Protein AF-A0A851NV24-F1 (afdb_monomer)

Nearest PDB structures (foldseek):
  7r41-assembly1_r  TM=9.537E-01  e=6.938E-09  Bos taurus
  8om1-assembly1_r  TM=9.132E-01  e=2.818E-09  Mus musculus

Secondary structure (DSSP, 8-state):
--STTS-SS--TTSPPSS-PPP-PPPPTT--SSS--GGGS-TTTS--PPP-S--SS-PPPTT--------------PPP--SSPPPPPPPPPSS-S--

pLDDT: mean 85.52, std 17.67, range [41.94, 98.25]

Foldseek 3Di:
DPCVVPDPDDDDPDDDPDDDDDDDDDDPQPDPPPRDCVVPVVVVVDDDDDDPDDPDDDDDVPDDDDPDPDDPDDDDDDDDDPDDDDDDDDADPVDSDD

Sequence (98 aa):
RDLQAKLALRYGEISKRTQPPPRLPVGPSHKFADNYYCTRDGRREAFPPIVVASAQKTLAAGAQGSSSSAAVTTAEKKPVTPGPALRKWEISKDQPYL

Structure (mmCIF, N/CA/C/O backbone):
data_AF-A0A851NV24-F1
#
_entry.id   AF-A0A851NV24-F1
#
loop_
_atom_site.group_PDB
_atom_site.id
_atom_site.type_symbol
_atom_site.label_atom_id
_atom_site.label_alt_id
_atom_site.label_comp_id
_atom_site.label_asym_id
_atom_site.label_entity_id
_atom_site.label_seq_id
_atom_site.pdbx_PDB_ins_code
_atom_site.Cartn_x
_atom_site.Cartn_y
_atom_site.Cartn_z
_atom_site.occupancy
_atom_site.B_iso_or_equiv
_atom_site.auth_seq_id
_atom_site.auth_comp_id
_atom_site.auth_asym_id
_atom_site.auth_atom_id
_atom_site.pdbx_PDB_model_nu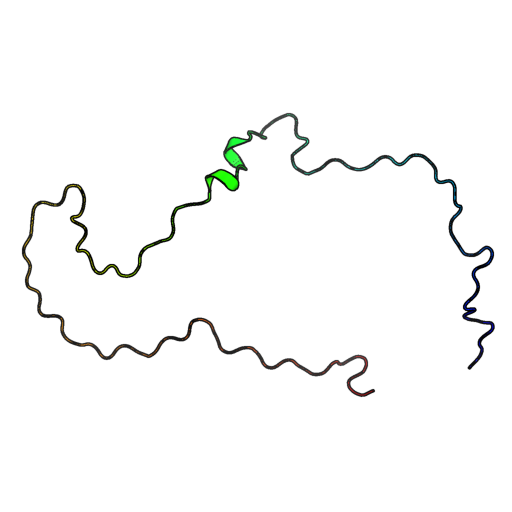m
ATOM 1 N N . ARG A 1 1 ? 39.885 -2.980 -3.797 1.00 78.56 1 ARG A N 1
ATOM 2 C CA . ARG A 1 1 ? 38.605 -3.274 -4.490 1.00 78.56 1 ARG A CA 1
ATOM 3 C C . ARG A 1 1 ? 38.784 -2.903 -5.946 1.00 78.56 1 ARG A C 1
ATOM 5 O O . ARG A 1 1 ? 39.374 -1.861 -6.193 1.00 78.56 1 ARG A O 1
ATOM 12 N N . ASP A 1 2 ? 38.303 -3.730 -6.865 1.00 91.19 2 ASP A N 1
ATOM 13 C CA . ASP A 1 2 ? 38.263 -3.367 -8.278 1.00 91.19 2 ASP A CA 1
ATOM 14 C C . ASP A 1 2 ? 37.157 -2.323 -8.504 1.00 91.19 2 ASP A C 1
ATOM 16 O O . ASP A 1 2 ? 35.971 -2.614 -8.341 1.00 91.19 2 ASP A O 1
ATOM 20 N N . LEU A 1 3 ? 37.560 -1.083 -8.786 1.00 90.19 3 LEU A N 1
ATOM 21 C CA . LEU A 1 3 ? 36.645 0.036 -9.029 1.00 90.19 3 LEU A CA 1
ATOM 22 C C . LEU A 1 3 ? 36.174 0.084 -10.486 1.00 90.19 3 LEU A C 1
ATOM 24 O O . LEU A 1 3 ? 35.141 0.692 -10.761 1.00 90.19 3 LEU A O 1
ATOM 28 N N . GLN A 1 4 ? 36.874 -0.598 -11.396 1.00 91.75 4 GLN A N 1
ATOM 29 C CA . GLN A 1 4 ? 36.508 -0.643 -12.808 1.00 91.75 4 GLN A CA 1
ATOM 30 C C . GLN A 1 4 ? 35.207 -1.426 -13.022 1.00 91.75 4 GLN A C 1
ATOM 32 O O . GLN A 1 4 ? 34.419 -1.092 -13.902 1.00 91.75 4 GLN A O 1
ATOM 37 N N . ALA A 1 5 ? 34.934 -2.412 -12.162 1.00 92.19 5 ALA A N 1
ATOM 38 C CA . ALA A 1 5 ? 33.689 -3.175 -12.172 1.00 92.19 5 ALA A CA 1
ATOM 39 C C . ALA A 1 5 ? 32.444 -2.366 -11.737 1.00 92.19 5 ALA A C 1
ATOM 41 O O . ALA A 1 5 ? 31.323 -2.757 -12.061 1.00 92.19 5 ALA A O 1
ATOM 42 N N . LYS A 1 6 ? 32.603 -1.268 -10.978 1.00 94.81 6 LYS A N 1
ATOM 43 C CA . LYS A 1 6 ? 31.500 -0.426 -10.464 1.00 94.81 6 LYS A CA 1
ATOM 44 C C . LYS A 1 6 ? 31.890 1.055 -10.487 1.00 94.81 6 LYS A C 1
ATOM 46 O O . LYS A 1 6 ? 32.168 1.653 -9.446 1.00 94.81 6 LYS A O 1
ATOM 51 N N . LEU A 1 7 ? 31.909 1.635 -11.684 1.00 95.62 7 LEU A N 1
ATOM 52 C CA . LEU A 1 7 ? 32.253 3.041 -11.891 1.00 95.62 7 LEU A CA 1
ATOM 53 C C . LEU A 1 7 ? 31.153 3.982 -11.377 1.00 95.62 7 LEU A C 1
ATOM 55 O O . LEU A 1 7 ? 29.962 3.699 -11.478 1.00 95.62 7 LEU A O 1
ATOM 59 N N . ALA A 1 8 ? 31.564 5.131 -10.836 1.00 95.31 8 ALA A N 1
ATOM 60 C CA . ALA A 1 8 ? 30.645 6.191 -10.414 1.00 95.31 8 ALA A CA 1
ATOM 61 C C . ALA A 1 8 ? 30.054 6.963 -11.608 1.00 95.31 8 ALA A C 1
ATOM 63 O O . ALA A 1 8 ? 28.951 7.507 -11.527 1.00 95.31 8 ALA A O 1
ATOM 64 N N . LEU A 1 9 ? 30.801 7.028 -12.713 1.00 95.94 9 LEU A N 1
ATOM 65 C CA . LEU A 1 9 ? 30.348 7.625 -13.962 1.00 95.94 9 LEU A CA 1
ATOM 66 C C . LEU A 1 9 ? 29.568 6.595 -14.771 1.00 95.94 9 LEU A C 1
ATOM 68 O O . LEU A 1 9 ? 29.948 5.430 -14.838 1.00 95.94 9 LEU A O 1
ATOM 72 N N . ARG A 1 10 ? 28.482 7.063 -15.386 1.00 95.44 10 ARG A N 1
ATOM 73 C CA . ARG A 1 10 ? 27.586 6.240 -16.197 1.00 95.44 10 ARG A CA 1
ATOM 74 C C . ARG A 1 10 ? 27.953 6.364 -17.668 1.00 95.44 10 ARG A C 1
ATOM 76 O O . ARG A 1 10 ? 28.144 7.490 -18.137 1.00 95.44 10 ARG A O 1
ATOM 83 N N . TYR A 1 11 ? 27.997 5.244 -18.379 1.00 94.19 11 TYR A N 1
ATOM 84 C CA . TYR A 1 11 ? 28.297 5.182 -19.809 1.00 94.19 11 TYR A CA 1
ATOM 85 C C . TYR A 1 11 ? 27.079 4.648 -20.584 1.00 94.19 11 TYR A C 1
ATOM 87 O O . TYR A 1 11 ? 26.002 5.243 -20.528 1.00 94.19 11 TYR A O 1
ATOM 95 N N . GLY A 1 12 ? 27.241 3.569 -21.357 1.00 95.00 12 GLY A N 1
ATOM 96 C CA . GLY A 1 12 ? 26.210 3.010 -22.238 1.00 95.00 12 GLY A CA 1
ATOM 97 C C . GLY A 1 12 ? 25.239 2.039 -21.561 1.00 95.00 12 GLY A C 1
ATOM 98 O O . GLY A 1 12 ? 24.278 1.609 -22.191 1.00 95.00 12 GLY A O 1
ATOM 99 N N . GLU A 1 13 ? 25.472 1.688 -20.298 1.00 96.06 13 GLU A N 1
ATOM 100 C CA . GLU A 1 13 ? 24.663 0.735 -19.532 1.00 96.06 13 GLU A CA 1
ATOM 101 C C . GLU A 1 13 ? 23.309 1.301 -19.074 1.00 96.06 13 GLU A C 1
ATOM 103 O O . GLU A 1 13 ? 22.437 0.557 -18.623 1.00 96.06 13 GLU A O 1
ATOM 108 N N . ILE A 1 14 ? 23.110 2.616 -19.189 1.00 96.94 14 ILE A N 1
ATOM 109 C CA . ILE A 1 14 ? 21.855 3.265 -18.808 1.00 96.94 14 ILE A CA 1
ATOM 110 C C . ILE A 1 14 ? 20.819 3.207 -19.929 1.00 96.94 14 ILE A C 1
ATOM 112 O O . ILE A 1 14 ? 21.122 3.229 -21.120 1.00 96.94 14 ILE A O 1
ATOM 116 N N . SER A 1 15 ? 19.548 3.212 -19.537 1.00 97.19 15 SER A N 1
ATOM 117 C CA . SER A 1 15 ? 18.440 3.332 -20.485 1.00 97.19 15 SER A CA 1
ATOM 118 C C . SER A 1 15 ? 18.497 4.650 -21.274 1.00 97.19 15 SER A C 1
ATOM 120 O O . SER A 1 15 ? 18.940 5.684 -20.768 1.00 97.19 15 SER A O 1
ATOM 122 N N . LYS A 1 16 ? 17.999 4.630 -22.517 1.00 97.38 16 LYS A N 1
ATOM 123 C CA . LYS A 1 16 ? 17.927 5.813 -23.393 1.00 97.38 16 LYS A CA 1
ATOM 124 C C . LYS A 1 16 ? 17.095 6.941 -22.764 1.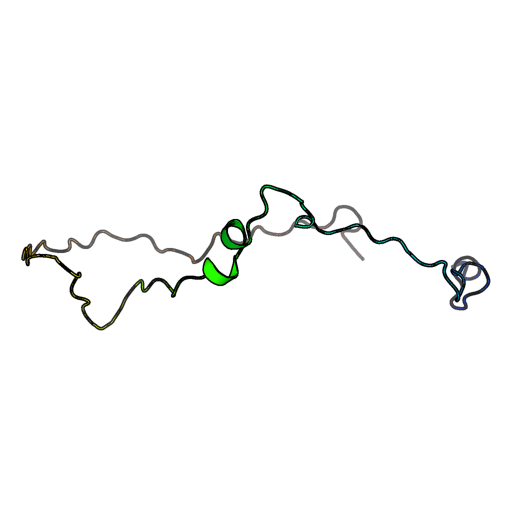00 97.38 16 LYS A C 1
ATOM 126 O O . LYS A 1 16 ? 16.171 6.700 -21.994 1.00 97.38 16 LYS A O 1
ATOM 131 N N . ARG A 1 17 ? 17.374 8.191 -23.147 1.00 97.38 17 ARG A N 1
ATOM 132 C CA . ARG A 1 17 ? 16.589 9.359 -22.696 1.00 97.38 17 ARG A CA 1
ATOM 133 C C . ARG A 1 17 ? 15.191 9.422 -23.308 1.00 97.38 17 ARG A C 1
ATOM 135 O O . ARG A 1 17 ? 14.266 9.869 -22.645 1.00 97.38 17 ARG A O 1
ATOM 142 N N . THR A 1 18 ? 15.049 8.955 -24.546 1.00 97.62 18 THR A N 1
ATOM 143 C CA . THR A 1 18 ? 13.752 8.837 -25.222 1.00 97.62 18 THR A CA 1
ATOM 144 C C . THR A 1 18 ? 13.243 7.414 -25.062 1.00 97.62 18 THR A C 1
ATOM 146 O O . THR A 1 18 ? 13.957 6.467 -25.396 1.00 97.62 18 THR A O 1
ATOM 149 N N . GLN A 1 19 ? 12.025 7.278 -24.546 1.00 97.88 19 GLN A N 1
ATOM 150 C CA . GLN A 1 19 ? 11.350 6.002 -24.330 1.00 97.88 19 GLN A CA 1
ATOM 151 C C . GLN A 1 19 ? 10.123 5.902 -25.245 1.00 97.88 19 GLN A C 1
ATOM 153 O O . GLN A 1 19 ? 9.519 6.931 -25.556 1.00 97.88 19 GLN A O 1
ATOM 158 N N . PRO A 1 20 ? 9.751 4.695 -25.701 1.00 97.94 20 PRO A N 1
ATOM 159 C CA . PRO A 1 20 ? 8.517 4.506 -26.453 1.00 97.94 20 PRO A CA 1
ATOM 160 C C . PRO A 1 20 ? 7.289 4.829 -25.579 1.00 97.94 20 PRO A C 1
ATOM 162 O O . PRO A 1 20 ? 7.360 4.718 -24.351 1.00 97.94 20 PRO A O 1
ATOM 165 N N . PRO A 1 21 ? 6.149 5.207 -26.184 1.00 97.62 21 PRO A N 1
ATOM 166 C CA . PRO A 1 21 ? 4.929 5.479 -25.431 1.00 97.62 21 PRO A CA 1
ATOM 167 C C . PRO A 1 21 ? 4.433 4.209 -24.707 1.00 97.62 21 PRO A C 1
ATOM 169 O O . PRO A 1 21 ? 4.317 3.157 -25.344 1.00 97.62 21 PRO A O 1
ATOM 172 N N . PRO A 1 22 ? 4.121 4.272 -23.397 1.00 97.44 22 PRO A N 1
ATOM 173 C CA . PRO A 1 22 ? 3.655 3.110 -22.647 1.00 97.44 22 PRO A CA 1
ATOM 174 C C . PRO A 1 22 ? 2.158 2.837 -22.859 1.00 97.44 22 PRO A C 1
ATOM 176 O O . PRO A 1 22 ? 1.372 3.740 -23.146 1.00 97.44 22 PRO A O 1
ATOM 179 N N . ARG A 1 23 ? 1.745 1.584 -22.629 1.00 97.62 23 ARG A N 1
ATOM 180 C CA . ARG A 1 23 ? 0.339 1.181 -22.455 1.00 97.62 23 ARG A CA 1
ATOM 181 C C . ARG A 1 23 ? 0.141 0.690 -21.024 1.00 97.62 23 ARG A C 1
ATOM 183 O O . ARG A 1 23 ? 0.500 -0.440 -20.707 1.00 97.62 23 ARG A O 1
ATOM 190 N N . LEU A 1 24 ? -0.365 1.562 -20.155 1.00 97.56 24 LEU A N 1
ATOM 191 C CA . LEU A 1 24 ? -0.546 1.248 -18.737 1.00 97.56 24 LEU A CA 1
ATOM 192 C C . LEU A 1 24 ? -1.782 0.359 -18.518 1.00 97.56 24 LEU A C 1
ATOM 194 O O . LEU A 1 24 ? -2.794 0.556 -19.195 1.00 97.56 24 LEU A O 1
ATOM 198 N N . PRO A 1 25 ? -1.727 -0.603 -17.578 1.00 97.94 25 PRO A N 1
ATOM 199 C CA . PRO A 1 25 ? -2.893 -1.394 -17.212 1.00 97.94 25 PRO A CA 1
ATOM 200 C C . PRO A 1 25 ? -3.937 -0.529 -16.495 1.00 97.94 25 PRO A C 1
ATOM 202 O O . PRO A 1 25 ? -3.615 0.473 -15.854 1.00 97.94 25 PRO A O 1
ATOM 205 N N . VAL A 1 26 ? -5.199 -0.944 -16.577 1.00 98.25 26 VAL A N 1
ATOM 206 C CA . VAL A 1 26 ? -6.304 -0.295 -15.865 1.00 98.25 26 VAL A CA 1
ATOM 207 C C . VAL A 1 26 ? -6.432 -0.810 -14.428 1.00 98.25 26 VAL A C 1
ATOM 209 O O . VAL A 1 26 ? -6.014 -1.920 -14.105 1.00 98.25 26 VAL A O 1
ATOM 212 N N . GLY A 1 27 ? -7.030 0.004 -13.555 1.00 97.75 27 GLY A N 1
ATOM 213 C CA . GLY A 1 27 ? -7.296 -0.363 -12.162 1.00 97.75 27 GLY A CA 1
ATOM 214 C C . GLY A 1 27 ? -8.495 -1.311 -11.981 1.00 97.75 27 GLY A C 1
ATOM 215 O O . GLY A 1 27 ? -9.287 -1.511 -12.902 1.00 97.75 27 GLY A O 1
ATOM 216 N N . PRO A 1 28 ? -8.712 -1.835 -10.761 1.00 96.94 28 PRO A N 1
ATOM 217 C CA . PRO A 1 28 ? -9.698 -2.889 -10.483 1.00 96.94 28 PRO A CA 1
ATOM 218 C C . PRO A 1 28 ? -11.162 -2.468 -10.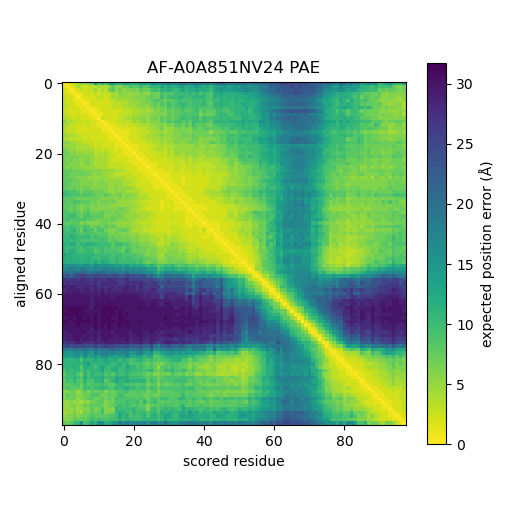681 1.00 96.94 28 PRO A C 1
ATOM 220 O O . PRO A 1 28 ? -12.040 -3.318 -10.796 1.00 96.94 28 PRO A O 1
ATOM 223 N N . SER A 1 29 ? -11.443 -1.162 -10.710 1.00 97.06 29 SER A N 1
ATOM 224 C CA . SER A 1 29 ? -12.784 -0.613 -10.951 1.00 97.06 29 SER A CA 1
ATOM 225 C C . SER A 1 29 ? -13.059 -0.294 -12.429 1.00 97.06 29 SER A C 1
ATOM 227 O O . SER A 1 29 ? -14.088 0.305 -12.719 1.00 97.06 29 SER A O 1
ATOM 229 N N . HIS A 1 30 ? -12.187 -0.656 -13.378 1.00 97.56 30 HIS A N 1
ATOM 230 C CA . HIS A 1 30 ? -12.504 -0.613 -14.817 1.00 97.56 30 HIS A CA 1
ATOM 231 C C . HIS A 1 30 ? -13.318 -1.859 -15.210 1.00 97.56 30 HIS A C 1
ATOM 233 O O . HIS A 1 30 ? -12.810 -2.787 -15.836 1.00 97.56 30 HIS A O 1
ATOM 239 N N . LYS A 1 31 ? -14.585 -1.904 -14.787 1.00 97.19 31 LYS A N 1
ATOM 240 C CA . LYS A 1 31 ? -15.521 -3.009 -15.052 1.00 97.19 31 LYS A CA 1
ATOM 241 C C . LYS A 1 31 ? -16.802 -2.478 -15.688 1.00 97.19 31 LYS A C 1
ATOM 243 O O . LYS A 1 31 ? -17.290 -1.429 -15.274 1.00 97.19 31 LYS A O 1
ATOM 248 N N . PHE A 1 32 ? -17.345 -3.226 -16.648 1.00 96.94 32 PHE A N 1
ATOM 249 C CA . PHE A 1 32 ? -18.574 -2.870 -17.369 1.00 96.94 32 PHE A CA 1
ATOM 250 C C . PHE A 1 32 ? -19.864 -3.192 -16.599 1.00 96.94 32 PHE A C 1
ATOM 252 O O . PHE A 1 32 ? -20.874 -2.533 -16.813 1.00 96.94 32 PHE A O 1
ATOM 259 N N . ALA A 1 33 ? -19.827 -4.177 -15.699 1.00 97.31 33 ALA A N 1
ATOM 260 C CA . ALA A 1 33 ? -20.950 -4.609 -14.870 1.00 97.31 33 ALA A CA 1
ATOM 261 C C . ALA A 1 33 ? -20.488 -4.838 -13.421 1.00 97.31 33 ALA A C 1
ATOM 263 O O . ALA A 1 33 ? -19.282 -4.903 -13.159 1.00 97.31 33 ALA A O 1
ATOM 264 N N . ASP A 1 34 ? -21.444 -4.925 -12.491 1.00 96.44 34 ASP A N 1
ATOM 265 C CA . ASP A 1 34 ? -21.215 -5.216 -11.0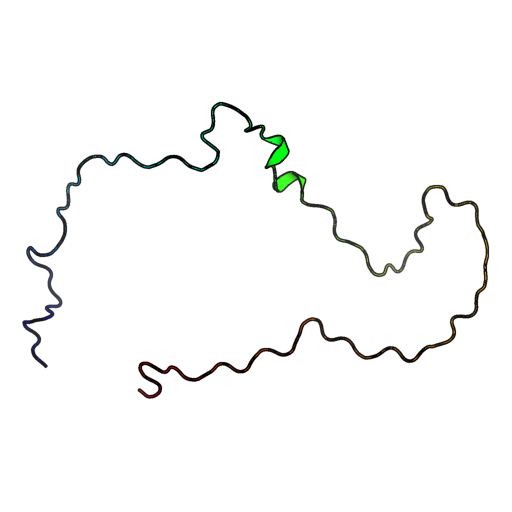66 1.00 96.44 34 ASP A CA 1
ATOM 266 C C . ASP A 1 34 ? -20.167 -4.303 -10.406 1.00 96.44 34 ASP A C 1
ATOM 268 O O . ASP A 1 34 ? -19.254 -4.734 -9.700 1.00 96.44 34 ASP A O 1
ATOM 272 N N . ASN A 1 35 ? -20.278 -3.003 -10.685 1.00 96.69 35 ASN A N 1
ATOM 273 C CA . ASN A 1 35 ? -19.308 -1.988 -10.271 1.00 96.69 35 ASN A CA 1
ATOM 274 C C . ASN A 1 35 ? -19.988 -0.688 -9.828 1.00 96.69 35 ASN A C 1
ATOM 276 O O . ASN A 1 35 ? -19.580 0.423 -10.179 1.00 96.69 35 ASN A O 1
ATOM 280 N N . TYR A 1 36 ? -21.065 -0.832 -9.063 1.00 97.06 36 TYR A N 1
ATOM 281 C CA . TYR A 1 36 ? -21.763 0.303 -8.481 1.00 97.06 36 TYR A CA 1
ATOM 282 C C . TYR A 1 36 ? -20.852 1.023 -7.484 1.00 97.06 36 TYR A C 1
ATOM 284 O O . TYR A 1 36 ? -20.214 0.407 -6.635 1.00 97.06 36 TYR A O 1
ATOM 292 N N . TYR A 1 37 ? -20.786 2.352 -7.565 1.00 96.75 37 TYR A N 1
ATOM 293 C CA . TYR A 1 37 ? -19.924 3.131 -6.673 1.00 96.75 37 TYR A CA 1
ATOM 294 C C . TYR A 1 37 ? -20.318 2.964 -5.194 1.00 96.75 37 TYR A C 1
ATOM 296 O O . TYR A 1 37 ? -19.446 2.917 -4.332 1.00 96.75 37 TYR A O 1
ATOM 304 N N . CYS A 1 38 ? -21.614 2.798 -4.904 1.00 96.12 38 CYS A N 1
ATOM 305 C CA . CYS A 1 38 ? -22.133 2.647 -3.544 1.00 96.12 38 CYS A CA 1
ATOM 306 C C . CYS A 1 38 ? -21.597 1.416 -2.798 1.00 96.12 38 CYS A C 1
ATOM 308 O O . CYS A 1 38 ? -21.520 1.464 -1.577 1.00 96.12 38 CYS A O 1
ATOM 310 N N . THR A 1 39 ? -21.185 0.351 -3.494 1.00 95.69 39 THR A N 1
ATOM 311 C CA . THR A 1 39 ? -20.660 -0.869 -2.855 1.00 95.69 39 THR A CA 1
ATOM 312 C C . THR A 1 39 ? -19.170 -0.784 -2.516 1.00 95.69 39 THR A C 1
ATOM 314 O O . THR A 1 39 ? -18.618 -1.738 -1.982 1.00 95.69 39 THR A O 1
ATOM 317 N N . ARG A 1 40 ? -18.489 0.311 -2.876 1.00 95.62 40 ARG A N 1
ATOM 318 C CA . ARG A 1 40 ? -17.046 0.511 -2.640 1.00 95.62 40 ARG A CA 1
ATOM 319 C C . ARG A 1 40 ? -16.699 1.929 -2.184 1.00 95.62 40 ARG A C 1
ATOM 321 O O . ARG A 1 40 ? -15.542 2.344 -2.267 1.00 95.62 40 ARG A O 1
ATOM 328 N N . ASP A 1 41 ? -17.699 2.703 -1.773 1.00 96.56 41 ASP A N 1
ATOM 329 C CA . ASP A 1 41 ? -17.513 4.076 -1.307 1.00 96.56 41 ASP A CA 1
ATOM 330 C C . ASP A 1 41 ? -17.055 4.075 0.156 1.00 96.56 41 ASP A C 1
ATOM 332 O O . ASP A 1 41 ? -17.821 4.408 1.057 1.00 96.56 41 ASP A O 1
ATOM 336 N N . GLY A 1 42 ? -15.782 3.742 0.394 1.00 96.25 42 GLY A N 1
ATOM 337 C CA . GLY A 1 42 ? -15.195 3.727 1.744 1.00 96.25 42 GLY A CA 1
ATOM 338 C C . GLY A 1 42 ? -15.280 5.076 2.474 1.00 96.25 42 GLY A C 1
ATOM 339 O O . GLY A 1 42 ? -15.257 5.134 3.699 1.00 96.25 42 GLY A O 1
ATOM 340 N N . ARG A 1 43 ? -15.472 6.185 1.744 1.00 96.62 43 ARG A N 1
ATOM 341 C CA . ARG A 1 43 ? -15.731 7.504 2.342 1.00 96.62 43 ARG A CA 1
ATOM 342 C C . ARG A 1 43 ? -17.060 7.545 3.108 1.00 96.62 43 ARG A C 1
AT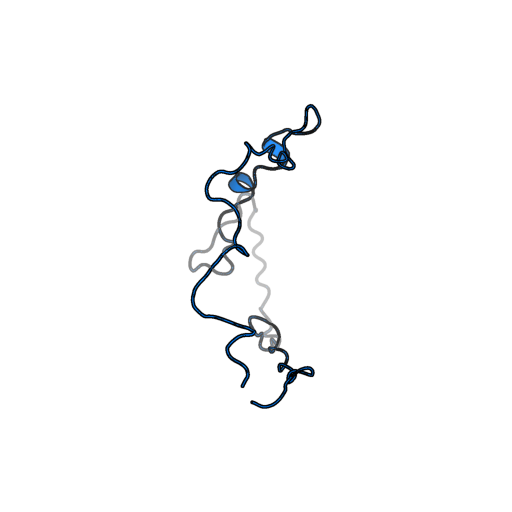OM 344 O O . ARG A 1 43 ? -17.174 8.314 4.057 1.00 96.62 43 ARG A O 1
ATOM 351 N N . ARG A 1 44 ? -18.058 6.755 2.697 1.00 95.50 44 ARG A N 1
ATOM 352 C CA . ARG A 1 44 ? -19.364 6.641 3.374 1.00 95.50 44 ARG A CA 1
ATOM 353 C C . ARG A 1 44 ? -19.400 5.557 4.447 1.00 95.50 44 ARG A C 1
ATOM 355 O O . ARG A 1 44 ? -20.341 5.536 5.228 1.00 95.50 44 ARG A O 1
ATOM 362 N N . GLU A 1 45 ? -18.389 4.698 4.501 1.00 95.94 45 GLU A N 1
ATOM 363 C CA . GLU A 1 45 ? -18.227 3.688 5.554 1.00 95.94 45 GLU A CA 1
ATOM 364 C C . GLU A 1 45 ? -17.614 4.271 6.837 1.00 95.94 45 GLU A C 1
ATOM 366 O O . GLU A 1 45 ? -17.552 3.599 7.863 1.00 95.94 45 GLU A O 1
ATOM 371 N N . ALA A 1 46 ? -17.163 5.527 6.802 1.00 95.31 46 ALA A N 1
ATOM 372 C CA . ALA A 1 46 ? -16.687 6.230 7.981 1.00 95.31 46 ALA A CA 1
ATOM 373 C C . ALA A 1 46 ? -17.864 6.630 8.886 1.00 95.31 46 ALA A C 1
ATOM 375 O O . ALA A 1 46 ? -18.750 7.386 8.483 1.00 95.31 46 ALA A O 1
ATOM 376 N N . PHE A 1 47 ? -17.834 6.163 10.134 1.00 94.44 47 PHE A N 1
ATOM 377 C CA . PHE A 1 47 ? -18.808 6.513 11.166 1.00 94.44 47 PHE A CA 1
ATOM 378 C C . PHE A 1 47 ? -18.216 7.505 12.174 1.00 94.44 47 PHE A C 1
A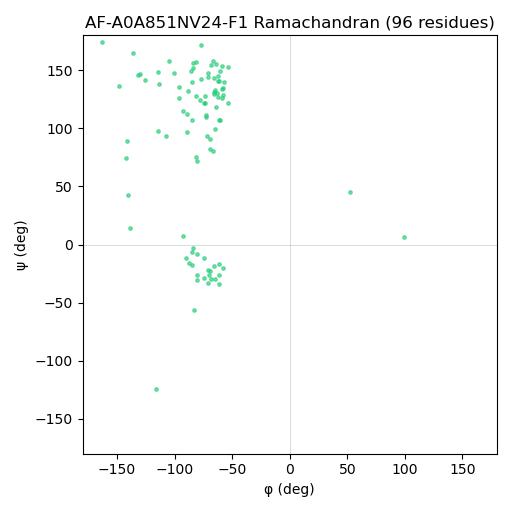TOM 380 O O . PHE A 1 47 ? -16.993 7.565 12.344 1.00 94.44 47 PHE A O 1
ATOM 387 N N . PRO A 1 48 ? -19.062 8.268 12.887 1.00 94.94 48 PRO A N 1
ATOM 388 C CA . PRO A 1 48 ? -18.631 8.996 14.074 1.00 94.94 48 PRO A CA 1
ATOM 389 C C . PRO A 1 48 ? -17.952 8.060 15.094 1.00 94.94 48 PRO A C 1
ATOM 391 O O . PRO A 1 48 ? -18.270 6.868 15.141 1.00 94.94 48 PRO A O 1
ATOM 394 N N . PRO A 1 49 ? -17.034 8.572 15.934 1.00 93.25 49 PRO A N 1
ATOM 395 C CA . PRO A 1 49 ? -16.351 7.752 16.927 1.00 93.25 49 PRO A CA 1
ATOM 396 C C . PRO A 1 49 ? -17.332 7.166 17.951 1.00 93.25 49 PRO A C 1
ATOM 398 O O . PRO A 1 49 ? -18.293 7.816 18.363 1.00 93.25 49 PRO A O 1
ATOM 401 N N . ILE A 1 50 ? -17.047 5.948 18.412 1.00 90.12 50 ILE A N 1
ATOM 402 C CA . ILE A 1 50 ? -17.808 5.300 19.484 1.00 90.12 50 ILE A CA 1
ATOM 403 C C . ILE A 1 50 ? -17.431 5.949 20.821 1.00 90.12 50 ILE A C 1
ATOM 405 O O . ILE A 1 50 ? -16.268 5.936 21.227 1.00 90.12 50 ILE A O 1
ATOM 409 N N . VAL A 1 51 ? -18.421 6.493 21.527 1.00 88.88 51 VAL A N 1
ATOM 410 C CA . VAL A 1 51 ? -18.233 7.096 22.853 1.00 88.88 51 VAL A CA 1
ATOM 411 C C . VAL A 1 51 ? -18.314 6.004 23.923 1.00 88.88 51 VAL A C 1
ATOM 413 O O . VAL A 1 51 ? -19.390 5.489 24.206 1.00 88.88 51 VAL A O 1
ATOM 416 N N . VAL A 1 52 ? -17.173 5.640 24.519 1.00 88.56 52 VAL A N 1
ATOM 417 C CA . VAL A 1 52 ? -17.085 4.582 25.553 1.00 88.56 52 VAL A CA 1
ATOM 418 C C . VAL A 1 52 ? -17.489 5.090 26.944 1.00 88.56 52 VAL A C 1
ATOM 420 O O . VAL A 1 52 ? -18.027 4.337 27.750 1.00 88.56 52 VAL A O 1
ATOM 423 N N . ALA A 1 53 ? -17.250 6.372 27.228 1.00 86.81 53 ALA A N 1
ATOM 424 C CA . ALA A 1 53 ? -17.664 7.032 28.460 1.00 86.81 53 ALA A CA 1
ATOM 425 C C . ALA A 1 53 ? -17.966 8.513 28.184 1.00 86.81 53 ALA A C 1
ATOM 427 O O . ALA A 1 53 ? -17.201 9.182 27.490 1.00 86.81 53 ALA A O 1
ATOM 428 N N . SER A 1 54 ? -19.063 9.028 28.743 1.00 83.00 54 SER A N 1
ATOM 429 C CA . SER A 1 54 ? -19.442 10.445 28.692 1.00 83.00 54 SER A CA 1
ATOM 430 C C . SER A 1 54 ? -19.812 10.951 30.085 1.00 83.00 54 SER A C 1
ATOM 432 O O . SER A 1 54 ? -20.403 10.227 30.882 1.00 83.00 54 SER A O 1
ATOM 434 N N . ALA A 1 55 ? -19.500 12.216 30.379 1.00 82.38 55 ALA A N 1
ATOM 435 C CA . ALA A 1 55 ? -19.915 12.857 31.632 1.00 82.38 55 ALA A CA 1
ATOM 436 C C . ALA A 1 55 ? -21.434 13.124 31.679 1.00 82.38 55 ALA A C 1
ATOM 438 O O . ALA A 1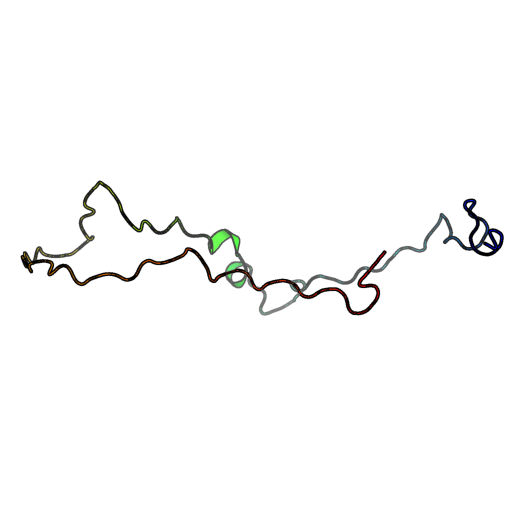 55 ? -22.035 13.186 32.748 1.00 82.38 55 ALA A O 1
ATOM 439 N N . GLN A 1 56 ? -22.064 13.273 30.512 1.00 78.19 56 GLN A N 1
ATOM 440 C CA . GLN A 1 56 ? -23.507 13.448 30.373 1.00 78.19 56 GLN A CA 1
ATOM 441 C C . GLN A 1 56 ? -24.196 12.082 30.275 1.00 78.19 56 GLN A C 1
ATOM 443 O O . GLN A 1 56 ? -23.768 11.231 29.492 1.00 78.19 56 GLN A O 1
ATOM 448 N N . LYS A 1 57 ? -25.274 11.878 31.046 1.00 64.00 57 LYS A N 1
ATOM 449 C CA . LYS A 1 57 ? -26.153 10.708 30.909 1.00 64.00 57 LYS A CA 1
ATOM 450 C C . LYS A 1 57 ? -26.980 10.861 29.636 1.00 64.00 57 LYS A C 1
ATOM 452 O O . LYS A 1 57 ? -27.842 11.733 29.562 1.00 64.00 57 LYS A O 1
ATOM 457 N N . THR A 1 58 ? -26.727 10.022 28.643 1.00 64.38 58 THR A N 1
ATOM 458 C CA . THR A 1 58 ? -27.569 9.927 27.452 1.00 64.38 58 THR A CA 1
ATOM 459 C C . THR A 1 58 ? -28.828 9.127 27.794 1.00 64.38 58 THR A C 1
ATOM 461 O O . THR A 1 58 ? -28.752 8.007 28.296 1.00 64.38 58 THR A O 1
ATOM 464 N N . LEU A 1 59 ? -30.008 9.708 27.566 1.00 58.84 59 LEU A N 1
ATOM 465 C CA . LEU A 1 59 ? -31.259 8.950 27.599 1.00 58.84 59 LEU A CA 1
ATOM 466 C C . LEU A 1 59 ? -31.317 8.101 26.327 1.00 58.84 59 LEU A C 1
ATOM 468 O O . LEU A 1 59 ? -31.139 8.624 25.227 1.00 58.84 59 LEU A O 1
ATOM 472 N N . ALA A 1 60 ? -31.551 6.796 26.466 1.00 58.16 60 ALA A N 1
ATOM 473 C CA . ALA A 1 60 ? -31.796 5.943 25.312 1.00 58.16 60 ALA A CA 1
ATOM 474 C C . ALA A 1 60 ? -33.072 6.424 24.608 1.00 58.16 60 ALA A C 1
ATOM 476 O O . ALA A 1 60 ? -34.121 6.558 25.244 1.00 58.16 60 ALA A O 1
ATOM 477 N N . ALA A 1 61 ? -32.991 6.689 23.304 1.00 58.34 61 ALA A N 1
ATOM 478 C CA . ALA A 1 61 ? -34.165 7.037 22.517 1.00 58.34 61 ALA A CA 1
ATOM 479 C C . ALA A 1 61 ? -35.161 5.861 22.559 1.00 58.34 61 ALA A C 1
ATOM 481 O O . ALA A 1 61 ? -34.910 4.814 21.968 1.00 58.34 61 ALA A O 1
ATOM 482 N N . GLY A 1 62 ? -36.266 6.027 23.298 1.00 60.25 62 GLY A N 1
ATOM 483 C CA . GLY A 1 62 ? -37.384 5.077 23.349 1.00 60.25 62 GLY A CA 1
ATOM 484 C C . GLY A 1 62 ? -37.455 4.109 24.541 1.00 60.25 62 GLY A C 1
ATOM 485 O O . GLY A 1 62 ? -38.340 3.258 24.541 1.00 60.25 62 GLY A O 1
ATOM 486 N N . ALA A 1 63 ? -36.601 4.208 25.568 1.00 51.97 63 ALA A N 1
ATOM 487 C CA . ALA A 1 63 ? -36.694 3.317 26.734 1.00 51.97 63 ALA A CA 1
ATOM 488 C C . ALA A 1 63 ? -37.619 3.883 27.831 1.00 51.97 63 ALA A C 1
ATOM 490 O O . ALA A 1 63 ? -37.286 4.868 28.489 1.00 51.97 63 ALA A O 1
ATOM 491 N N . GLN A 1 64 ? -38.767 3.231 28.055 1.00 46.88 64 GLN A N 1
ATOM 492 C CA . GLN A 1 64 ? -39.566 3.398 29.276 1.00 46.88 64 GLN A CA 1
ATOM 493 C C . GLN A 1 64 ? -38.700 3.047 30.493 1.00 46.88 64 GLN A C 1
ATOM 495 O O . GLN A 1 64 ? -38.031 2.012 30.517 1.00 46.88 64 GLN A O 1
ATOM 500 N N . GLY A 1 65 ? -38.668 3.947 31.476 1.00 49.59 65 GLY A N 1
ATOM 501 C CA . GLY A 1 65 ? -37.754 3.885 32.610 1.00 49.59 65 GLY A CA 1
ATOM 502 C C . GLY A 1 65 ? -38.007 2.679 33.510 1.00 49.59 65 GLY A C 1
ATOM 503 O O . GLY A 1 65 ? -38.855 2.733 34.394 1.00 49.59 65 GLY A O 1
ATOM 504 N N . SER A 1 66 ? -37.219 1.618 33.341 1.00 41.94 66 SER A N 1
ATOM 505 C CA . SER A 1 66 ? -37.086 0.575 34.357 1.00 41.94 66 SER A CA 1
ATOM 506 C C . SER A 1 66 ? -35.948 0.955 35.300 1.00 41.94 66 SER A C 1
ATOM 508 O O . SER A 1 66 ? -34.769 0.748 35.012 1.00 41.94 66 SER A O 1
ATOM 510 N N . SER A 1 67 ? -36.313 1.565 36.427 1.00 49.38 67 SER A N 1
ATOM 511 C CA . SER A 1 67 ? -35.411 1.782 37.556 1.00 49.38 67 SER A CA 1
ATOM 512 C C . SER A 1 67 ? -35.095 0.434 38.207 1.00 49.38 67 SER A C 1
ATOM 514 O O . SER A 1 67 ? -35.815 -0.026 39.089 1.00 49.38 67 SER A O 1
ATOM 516 N N . SER A 1 68 ? -34.026 -0.225 37.764 1.00 43.25 68 SER A N 1
ATOM 517 C CA . SER A 1 68 ? -33.439 -1.359 38.478 1.00 43.25 68 SER A CA 1
ATOM 518 C C . SER A 1 68 ? -32.122 -0.918 39.106 1.00 43.25 68 SER A C 1
ATOM 520 O O . SER A 1 68 ? -31.065 -0.942 38.476 1.00 43.25 68 SER A O 1
ATOM 522 N N . SER A 1 69 ? -32.218 -0.490 40.366 1.00 43.62 69 SER A N 1
ATOM 523 C CA . SER A 1 69 ? -31.094 -0.311 41.286 1.00 43.62 69 SER A CA 1
ATOM 524 C C . SER A 1 69 ? -30.493 -1.684 41.606 1.00 43.62 69 SER A C 1
ATOM 526 O O . SER A 1 69 ? -30.827 -2.308 42.611 1.00 43.62 69 SER A O 1
ATOM 528 N N . ALA A 1 70 ? -29.659 -2.198 40.704 1.00 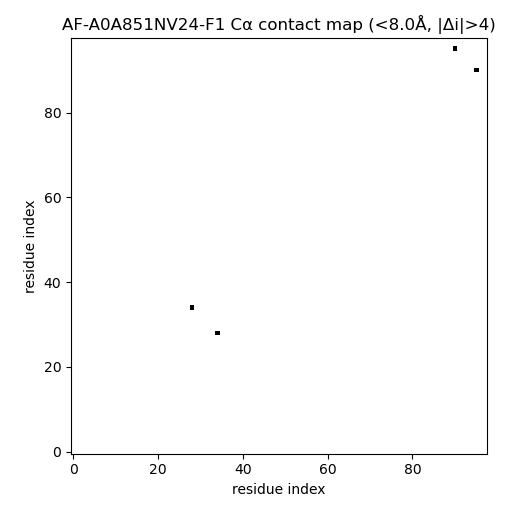43.34 70 ALA A N 1
ATOM 529 C CA . ALA A 1 70 ? -28.826 -3.360 40.971 1.00 43.34 70 ALA A CA 1
ATOM 530 C C . ALA A 1 70 ? -27.468 -2.861 41.473 1.00 43.34 70 ALA A C 1
ATOM 532 O O . ALA A 1 70 ? -26.737 -2.176 40.756 1.00 43.34 70 ALA A O 1
ATOM 533 N N . ALA A 1 71 ? -27.164 -3.174 42.733 1.00 42.31 71 ALA A N 1
ATOM 534 C CA . ALA A 1 71 ? -25.894 -2.873 43.371 1.00 42.31 71 ALA A CA 1
ATOM 535 C C . ALA A 1 71 ? -24.736 -3.418 42.520 1.00 42.31 71 ALA A C 1
ATOM 537 O O . ALA A 1 71 ? -24.661 -4.613 42.237 1.00 42.31 71 ALA A O 1
ATOM 538 N N . VAL A 1 72 ? -23.836 -2.527 42.101 1.00 47.38 72 VAL A N 1
ATOM 539 C CA . VAL A 1 72 ? -22.625 -2.886 41.360 1.00 47.38 72 VAL A CA 1
ATOM 540 C C . VAL A 1 72 ? -21.674 -3.573 42.337 1.00 47.38 72 VAL A C 1
ATOM 542 O O . VAL A 1 72 ? -20.922 -2.916 43.050 1.00 47.38 72 VAL A O 1
ATOM 545 N N . THR A 1 73 ? -21.720 -4.902 42.409 1.00 42.16 73 THR A N 1
ATOM 546 C CA . THR A 1 73 ? -20.694 -5.686 43.102 1.00 42.16 73 THR A CA 1
ATOM 547 C C . THR A 1 73 ? -19.368 -5.488 42.371 1.00 42.16 73 THR A C 1
ATOM 549 O O . THR A 1 73 ? -19.257 -5.808 41.183 1.00 42.16 73 THR A O 1
ATOM 552 N N . THR A 1 74 ? -18.371 -4.933 43.057 1.00 50.16 74 THR A N 1
ATOM 553 C CA . THR A 1 74 ? -17.034 -4.656 42.522 1.00 50.16 74 THR A CA 1
ATOM 554 C C . THR A 1 74 ? -16.287 -5.969 42.284 1.00 50.16 74 THR A C 1
ATOM 556 O O . THR A 1 74 ? -15.517 -6.422 43.121 1.00 50.16 74 THR A O 1
ATOM 559 N N . ALA A 1 75 ? -16.538 -6.622 41.151 1.00 61.91 75 ALA A N 1
ATOM 560 C CA . ALA A 1 75 ? -15.689 -7.713 40.692 1.00 61.91 75 ALA A CA 1
ATOM 561 C C . ALA A 1 75 ? -14.299 -7.151 40.348 1.00 61.91 75 ALA A C 1
ATOM 563 O O . ALA A 1 75 ? -14.195 -6.143 39.641 1.00 61.91 75 ALA A O 1
ATOM 564 N N . GLU A 1 76 ? -13.238 -7.789 40.842 1.00 71.94 76 GLU A N 1
ATOM 565 C CA . GLU A 1 76 ? -11.854 -7.413 40.548 1.00 71.94 76 GLU A CA 1
ATOM 566 C C . GLU A 1 76 ? -11.594 -7.520 39.035 1.00 71.94 76 GLU A C 1
ATOM 568 O O . GLU A 1 76 ? -11.533 -8.608 38.458 1.00 71.94 76 GLU A O 1
ATOM 573 N N . LYS A 1 77 ? -11.487 -6.373 38.353 1.00 80.88 77 LYS A N 1
ATOM 574 C CA . LYS A 1 77 ? -11.191 -6.323 36.916 1.00 80.88 77 LYS A CA 1
ATOM 575 C C . LYS A 1 77 ? -9.690 -6.484 36.706 1.00 80.88 77 LYS A C 1
ATOM 577 O O . LYS A 1 77 ? -8.900 -5.729 37.267 1.00 80.88 77 LYS A O 1
ATOM 582 N N . LYS A 1 78 ? -9.297 -7.430 35.848 1.00 88.62 78 LYS A N 1
ATOM 583 C CA . LYS A 1 78 ? -7.899 -7.566 35.417 1.00 88.62 78 LYS A CA 1
ATOM 584 C C . LYS A 1 78 ? -7.445 -6.285 34.697 1.00 88.62 78 LYS A C 1
ATOM 586 O O . LYS A 1 78 ? -8.228 -5.736 33.916 1.00 88.62 78 LYS A O 1
ATOM 591 N N . PRO A 1 79 ? -6.202 -5.822 34.913 1.00 89.38 79 PRO A N 1
ATOM 592 C CA . PRO A 1 79 ? -5.651 -4.709 34.152 1.00 89.38 79 PRO A CA 1
ATOM 593 C C . PRO A 1 79 ? -5.558 -5.079 32.664 1.00 89.38 79 PRO A C 1
ATOM 595 O O . PRO A 1 79 ? -5.214 -6.209 32.317 1.00 89.38 79 PRO A O 1
ATOM 598 N N . V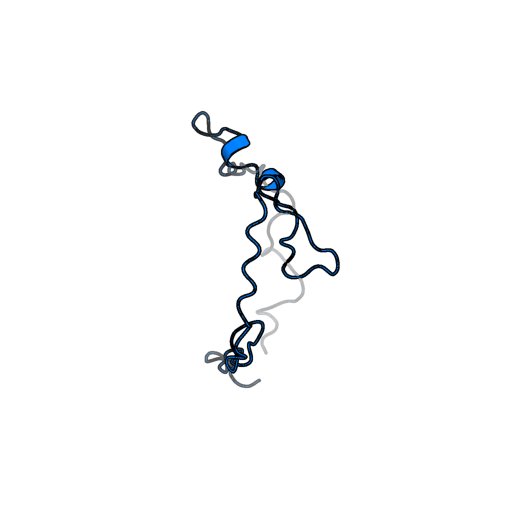AL A 1 80 ? -5.871 -4.122 31.787 1.00 93.12 80 VAL A N 1
ATOM 599 C CA . VAL A 1 80 ? -5.868 -4.290 30.324 1.00 93.12 80 VAL A CA 1
ATOM 600 C C . VAL A 1 80 ? -4.769 -3.417 29.720 1.00 93.12 80 VAL A C 1
ATOM 602 O O . VAL A 1 80 ? -4.600 -2.269 30.127 1.00 93.12 80 VAL A O 1
ATOM 605 N N . THR A 1 81 ? -4.037 -3.942 28.736 1.00 93.94 81 THR A N 1
ATOM 606 C CA . THR A 1 81 ? -3.094 -3.173 27.910 1.00 93.94 81 THR A CA 1
ATOM 607 C C . THR A 1 81 ? -3.727 -2.837 26.549 1.00 93.94 81 THR A C 1
ATOM 609 O O . THR A 1 81 ? -4.502 -3.644 26.039 1.00 93.94 81 THR A O 1
ATOM 612 N N . PRO A 1 82 ? -3.407 -1.690 25.909 1.00 94.38 82 PRO A N 1
ATOM 613 C CA . PRO A 1 82 ? -3.987 -1.302 24.609 1.00 94.38 82 PRO A CA 1
ATOM 614 C C . PRO A 1 82 ? -3.700 -2.266 23.446 1.00 94.38 82 PRO A C 1
ATOM 616 O O . PRO A 1 82 ? -4.349 -2.209 22.407 1.00 94.38 82 PRO A O 1
ATOM 619 N N . GLY A 1 83 ? -2.715 -3.144 23.611 1.00 94.25 83 GLY A N 1
ATOM 620 C CA . GLY A 1 83 ? -2.353 -4.194 22.672 1.00 94.25 83 GLY A CA 1
ATOM 621 C C . GLY A 1 83 ? -1.472 -5.244 23.352 1.00 94.25 83 GLY A C 1
ATOM 622 O O . GLY A 1 83 ? -1.100 -5.076 24.522 1.00 94.25 83 GLY A O 1
ATOM 623 N N . PRO A 1 84 ? -1.146 -6.340 22.648 1.00 94.50 84 PRO A N 1
ATOM 624 C CA . PRO A 1 84 ? -0.219 -7.347 23.149 1.00 94.50 84 PRO A CA 1
ATOM 625 C C . PRO A 1 84 ? 1.202 -6.780 23.272 1.00 94.50 84 PRO A C 1
ATOM 627 O O . PRO A 1 84 ? 1.568 -5.827 22.582 1.00 94.50 84 PRO A O 1
ATOM 630 N N . ALA A 1 85 ? 2.026 -7.401 24.118 1.00 94.06 85 ALA A N 1
ATOM 631 C CA . ALA A 1 85 ? 3.448 -7.081 24.183 1.00 94.06 85 ALA A CA 1
ATOM 632 C C . ALA A 1 85 ? 4.105 -7.301 22.810 1.00 94.06 85 ALA A C 1
ATOM 634 O O . ALA A 1 85 ? 3.864 -8.315 22.147 1.00 94.06 85 ALA A O 1
ATOM 635 N N . LEU A 1 86 ? 4.935 -6.344 22.386 1.00 95.25 86 LEU A N 1
ATOM 636 C CA . LEU A 1 86 ? 5.671 -6.454 21.131 1.00 95.25 86 LEU A CA 1
ATOM 637 C C . LEU A 1 86 ? 6.558 -7.699 21.160 1.00 95.25 86 LEU A C 1
ATOM 639 O O . LEU A 1 86 ? 7.280 -7.950 22.127 1.00 95.25 86 LEU A O 1
ATOM 643 N N . ARG A 1 87 ? 6.523 -8.471 20.072 1.00 95.94 87 ARG A N 1
ATOM 644 C CA . ARG A 1 87 ? 7.449 -9.589 19.896 1.00 95.94 87 ARG A CA 1
ATOM 645 C C . ARG A 1 87 ? 8.860 -9.028 19.760 1.00 95.94 87 ARG A C 1
ATOM 647 O O . ARG A 1 87 ? 9.091 -8.136 18.944 1.00 95.94 87 ARG A O 1
ATOM 654 N N . LYS A 1 88 ? 9.797 -9.567 20.541 1.00 96.38 88 LYS A N 1
ATOM 655 C CA . LYS A 1 88 ? 11.220 -9.252 20.402 1.00 96.38 88 LYS A CA 1
ATOM 656 C C . LYS A 1 88 ? 11.659 -9.615 18.983 1.00 96.38 88 LYS A C 1
ATOM 658 O O . LYS A 1 88 ? 11.421 -10.736 18.543 1.00 96.38 88 LYS A O 1
ATOM 663 N N . TRP A 1 89 ? 12.260 -8.668 18.271 1.00 96.25 89 TRP A N 1
ATOM 664 C CA . TRP A 1 89 ? 12.804 -8.935 16.943 1.00 96.25 89 TRP A CA 1
ATOM 665 C C . TRP A 1 89 ? 13.981 -9.909 17.030 1.00 96.25 89 TRP A C 1
ATOM 667 O O . TRP A 1 89 ? 14.772 -9.867 17.976 1.00 96.25 89 TRP A O 1
ATOM 677 N N . GLU A 1 90 ? 14.078 -10.789 16.038 1.00 96.12 90 GLU A N 1
ATOM 678 C CA . GLU A 1 90 ? 15.210 -11.696 15.865 1.00 96.12 90 GLU A CA 1
ATOM 679 C C . GLU A 1 90 ? 16.327 -10.993 15.092 1.00 96.12 90 GLU A C 1
ATOM 681 O O . GLU A 1 90 ? 16.074 -10.119 14.260 1.00 96.12 90 GLU A O 1
ATOM 686 N N . ILE A 1 91 ? 17.575 -11.371 15.365 1.00 95.81 91 ILE A N 1
ATOM 687 C CA . ILE A 1 91 ? 18.719 -10.855 14.614 1.00 95.81 91 ILE A CA 1
ATOM 688 C C . ILE A 1 91 ? 18.731 -11.436 13.192 1.00 95.81 91 ILE A C 1
ATOM 690 O O . ILE A 1 91 ? 18.296 -12.569 12.975 1.00 95.81 91 ILE A O 1
ATOM 694 N N . SER A 1 92 ? 19.212 -10.656 12.217 1.00 95.81 92 SER A N 1
ATOM 695 C CA . SER A 1 92 ? 19.275 -11.084 10.814 1.00 95.81 92 SER A CA 1
ATOM 696 C C . SER A 1 92 ? 20.092 -12.367 10.652 1.00 95.81 92 SER A C 1
ATOM 698 O O . SER A 1 92 ? 21.146 -12.516 11.263 1.00 95.81 92 SER A O 1
ATOM 700 N N . LYS A 1 93 ? 19.626 -13.276 9.789 1.00 96.06 93 LYS A N 1
ATOM 701 C CA . LYS A 1 93 ? 20.361 -14.497 9.416 1.00 96.06 93 LYS A CA 1
ATOM 702 C C . LYS A 1 93 ? 21.324 -14.288 8.243 1.00 96.06 93 LYS A C 1
ATOM 704 O O . LYS A 1 93 ? 22.166 -15.144 8.018 1.00 96.06 93 LYS A O 1
ATOM 709 N N . ASP A 1 94 ? 21.177 -13.189 7.501 1.00 95.88 94 ASP A N 1
ATOM 710 C CA . ASP A 1 94 ? 21.984 -12.890 6.310 1.00 95.88 94 ASP A CA 1
ATOM 711 C C . ASP A 1 94 ? 23.325 -12.246 6.710 1.00 95.88 94 ASP A C 1
ATOM 713 O O . ASP A 1 94 ? 24.394 -12.793 6.458 1.00 95.88 94 ASP A O 1
ATOM 717 N N . GLN A 1 95 ? 23.267 -11.132 7.452 1.00 92.81 95 GLN A N 1
ATOM 718 C CA . GLN A 1 95 ? 24.428 -10.456 8.047 1.00 92.81 95 GLN A CA 1
ATOM 719 C C . GLN A 1 95 ? 24.073 -9.937 9.457 1.00 92.81 95 GLN A C 1
ATOM 721 O O . GLN A 1 95 ? 23.570 -8.820 9.587 1.00 92.81 95 GLN A O 1
ATOM 726 N N . PRO A 1 96 ? 24.257 -10.747 10.525 1.00 92.19 96 PRO A N 1
ATOM 727 C CA . PRO A 1 96 ? 23.909 -10.364 11.903 1.00 92.19 96 PRO A CA 1
ATOM 728 C C . PRO A 1 96 ? 24.839 -9.304 12.503 1.00 92.19 96 PRO A C 1
ATOM 730 O O . PRO A 1 96 ? 24.462 -8.623 13.455 1.00 92.19 96 PRO A O 1
ATOM 733 N N . TYR A 1 97 ? 26.047 -9.178 11.958 1.00 90.31 97 TYR A N 1
ATOM 734 C CA . TYR A 1 97 ? 27.080 -8.258 12.415 1.00 90.31 97 TYR A CA 1
ATOM 735 C C . TYR A 1 97 ? 27.616 -7.470 11.219 1.00 90.31 97 TYR A C 1
ATOM 737 O O . TYR A 1 97 ? 27.656 -8.002 10.107 1.00 90.31 97 TYR A O 1
ATOM 745 N N . LEU A 1 98 ? 27.998 -6.215 11.468 1.00 82.62 98 LEU A N 1
ATOM 746 C CA . LEU A 1 98 ? 28.630 -5.324 10.494 1.00 82.62 98 LEU A CA 1
ATOM 747 C C . LEU A 1 98 ? 30.154 -5.462 10.527 1.00 82.62 98 LEU A C 1
ATOM 749 O O . LEU A 1 98 ? 30.695 -5.604 11.647 1.00 82.62 98 LEU A O 1
#

Organism: NCBI:txid1118817

Radius of gyration: 31.36 Å; Cα contacts (8 Å, |Δi|>4): 2; chains: 1; bounding box: 78×28×70 Å

InterPro domains:
  IPR009947 NADH dehydrogenase [ubiquinone] 1 alpha subcomplex subunit 7 [PF07347] (5-85)
  IPR009947 NADH dehydrogenase [ubiquinone] 1 alpha subcomplex subunit 7 [PTHR12485] (1-98)

Mean predicted aligned error: 11.56 Å

Solvent-accessible surface area (backbone atoms only — not comparable to full-atom values): 7691 Å² total; per-residue (Å²): 130,78,53,84,85,63,58,93,71,84,73,84,88,59,81,72,93,77,72,80,89,81,85,79,84,81,62,95,80,78,54,96,64,98,65,63,63,83,84,69,44,65,82,74,70,65,71,82,83,84,81,89,77,70,96,66,85,79,79,66,92,86,67,78,87,76,86,73,90,68,82,82,75,85,69,88,75,78,90,82,68,102,61,79,83,79,77,82,82,79,77,53,87,89,65,70,69,136